Protein AF-A0A7X7Z1E8-F1 (afdb_monomer)

Structure (mmCIF, N/CA/C/O backbone):
data_AF-A0A7X7Z1E8-F1
#
_entry.id   AF-A0A7X7Z1E8-F1
#
loop_
_atom_site.group_PDB
_atom_site.id
_atom_site.type_symbol
_atom_site.label_atom_id
_atom_site.label_alt_id
_atom_site.label_comp_id
_atom_site.label_asym_id
_atom_site.label_entity_id
_atom_site.label_seq_id
_atom_site.pdbx_PDB_ins_code
_atom_site.Cartn_x
_atom_site.Cartn_y
_atom_site.Cartn_z
_atom_site.occupancy
_atom_site.B_iso_or_equiv
_atom_site.auth_seq_id
_atom_site.auth_comp_id
_atom_site.auth_asym_id
_atom_site.auth_atom_id
_atom_site.pdbx_PDB_model_num
ATOM 1 N N . MET A 1 1 ? 35.958 -6.085 -38.773 1.00 38.34 1 MET A N 1
ATOM 2 C CA . MET A 1 1 ? 34.962 -6.573 -37.795 1.00 38.34 1 MET A CA 1
ATOM 3 C C . MET A 1 1 ? 33.748 -5.661 -37.883 1.00 38.34 1 MET A C 1
ATOM 5 O O . MET A 1 1 ? 33.875 -4.486 -37.569 1.00 38.34 1 MET A O 1
ATOM 9 N N . TYR A 1 2 ? 32.622 -6.152 -38.410 1.00 45.38 2 TYR A N 1
ATOM 10 C CA . TYR A 1 2 ? 31.368 -5.392 -38.454 1.00 45.38 2 TYR A CA 1
ATOM 11 C C . TYR A 1 2 ? 30.812 -5.306 -37.027 1.00 45.38 2 TYR A C 1
ATOM 13 O O . TYR A 1 2 ? 30.326 -6.300 -36.492 1.00 45.38 2 TYR A O 1
ATOM 21 N N . PHE A 1 3 ? 30.890 -4.133 -36.399 1.00 53.06 3 PHE A N 1
ATOM 22 C CA . PHE A 1 3 ? 30.131 -3.843 -35.182 1.00 53.06 3 PHE A CA 1
ATOM 23 C C . PHE A 1 3 ? 28.673 -3.583 -35.584 1.00 53.06 3 PHE A C 1
ATOM 25 O O . PHE A 1 3 ? 28.228 -2.449 -35.705 1.00 53.06 3 PHE A O 1
ATOM 32 N N . GLY A 1 4 ? 27.945 -4.662 -35.877 1.00 53.12 4 GLY A N 1
ATOM 33 C CA . GLY A 1 4 ? 26.561 -4.659 -36.358 1.00 53.12 4 GLY A CA 1
ATOM 34 C C . GLY A 1 4 ? 25.507 -4.417 -35.277 1.00 53.12 4 GLY A C 1
ATOM 35 O O . GLY A 1 4 ? 24.419 -4.976 -35.370 1.00 53.12 4 GLY A O 1
ATOM 36 N N . PHE A 1 5 ? 25.799 -3.613 -34.251 1.00 57.03 5 PHE A N 1
ATOM 37 C CA . PHE A 1 5 ? 24.752 -3.136 -33.349 1.00 57.03 5 PHE A CA 1
ATOM 38 C C . PHE A 1 5 ? 24.083 -1.938 -34.006 1.00 57.03 5 PHE A C 1
ATOM 40 O O . PHE A 1 5 ? 24.553 -0.804 -33.929 1.00 57.03 5 PHE A O 1
ATOM 47 N N . SER A 1 6 ? 22.991 -2.216 -34.713 1.00 61.81 6 SER A N 1
ATOM 48 C CA . SER A 1 6 ? 22.176 -1.171 -35.314 1.00 61.81 6 SER A CA 1
ATOM 49 C C . SER A 1 6 ? 21.626 -0.325 -34.169 1.00 61.81 6 SER A C 1
ATOM 51 O O . SER A 1 6 ? 20.906 -0.850 -33.327 1.00 61.81 6 SER A O 1
ATOM 53 N N . ILE A 1 7 ? 21.948 0.970 -34.132 1.00 68.38 7 ILE A N 1
ATOM 54 C CA . ILE A 1 7 ? 21.396 1.970 -33.196 1.00 68.38 7 ILE A CA 1
ATOM 55 C C . ILE A 1 7 ? 19.912 1.721 -32.812 1.00 68.38 7 ILE A C 1
ATOM 57 O O . ILE A 1 7 ? 19.602 1.809 -31.622 1.00 68.38 7 ILE A O 1
ATOM 61 N N . PRO A 1 8 ? 18.994 1.323 -33.726 1.00 73.44 8 PRO A N 1
ATOM 62 C CA . PRO A 1 8 ? 17.621 0.944 -33.358 1.00 73.44 8 PRO A CA 1
ATOM 63 C C . PRO A 1 8 ? 17.486 -0.187 -32.321 1.00 73.44 8 PRO A C 1
ATOM 65 O O . PRO A 1 8 ? 16.579 -0.139 -31.496 1.00 73.44 8 PRO A O 1
ATOM 68 N N . GLN A 1 9 ? 18.371 -1.187 -32.309 1.00 73.81 9 GLN A N 1
ATOM 69 C CA . GLN A 1 9 ? 18.342 -2.281 -31.328 1.00 73.81 9 GLN A CA 1
ATOM 70 C C . GLN A 1 9 ? 18.710 -1.802 -29.920 1.00 73.81 9 GLN A C 1
ATOM 72 O O . GLN A 1 9 ? 18.107 -2.244 -28.945 1.00 73.81 9 GLN A O 1
ATOM 77 N N . LEU A 1 10 ? 19.658 -0.867 -29.799 1.00 76.62 10 LEU A N 1
ATOM 78 C CA . LEU A 1 10 ? 20.021 -0.272 -28.508 1.00 76.62 10 LEU A CA 1
ATOM 79 C C . LEU A 1 10 ? 18.879 0.583 -27.948 1.00 76.62 10 LEU A C 1
ATOM 81 O O . LEU A 1 10 ? 18.559 0.480 -26.765 1.00 76.62 10 LEU A O 1
ATOM 85 N N . ILE A 1 11 ? 18.222 1.369 -28.807 1.00 81.56 11 ILE A N 1
ATOM 86 C CA . ILE A 1 11 ? 17.039 2.155 -28.430 1.00 81.56 11 ILE A CA 1
ATOM 87 C C . ILE A 1 11 ? 15.912 1.222 -27.974 1.00 81.56 11 ILE A C 1
ATOM 89 O O . ILE A 1 11 ? 15.295 1.463 -26.939 1.00 81.56 11 ILE A O 1
ATOM 93 N N . TRP A 1 12 ? 15.680 0.123 -28.693 1.00 84.06 12 TRP A N 1
ATOM 94 C CA . TRP A 1 12 ? 14.668 -0.865 -28.328 1.00 84.06 12 TRP A CA 1
ATOM 95 C C . TRP A 1 12 ? 14.918 -1.482 -26.948 1.00 84.06 12 TRP A C 1
ATOM 97 O O . TRP A 1 12 ? 14.014 -1.516 -26.113 1.00 84.06 12 TRP A O 1
ATOM 107 N N . LEU A 1 13 ? 16.152 -1.917 -26.674 1.00 81.88 13 LEU A N 1
ATOM 108 C CA . LEU A 1 13 ? 16.526 -2.472 -25.371 1.00 81.88 13 LEU A CA 1
ATOM 109 C C . LEU A 1 13 ? 16.344 -1.451 -24.242 1.00 81.88 13 LEU A C 1
ATOM 111 O O . LEU A 1 13 ? 15.844 -1.807 -23.175 1.00 81.88 13 LEU A O 1
ATOM 115 N N . ALA A 1 14 ? 16.680 -0.180 -24.485 1.00 82.69 14 ALA A N 1
ATOM 116 C CA . ALA A 1 14 ? 16.460 0.892 -23.519 1.00 82.69 14 ALA A CA 1
ATOM 117 C C . ALA A 1 14 ? 14.964 1.115 -23.231 1.00 82.69 14 ALA A C 1
ATOM 119 O O . ALA A 1 14 ? 14.575 1.252 -22.072 1.00 82.69 14 ALA A O 1
ATOM 120 N N . VAL A 1 15 ? 14.113 1.095 -24.262 1.00 87.00 15 VAL A N 1
ATOM 121 C CA . VAL A 1 15 ? 12.658 1.280 -24.125 1.00 87.00 15 VAL A CA 1
ATOM 122 C C . VAL A 1 15 ? 12.013 0.117 -23.369 1.00 87.00 15 VAL A C 1
ATOM 124 O O . VAL A 1 15 ? 11.260 0.347 -22.423 1.00 87.00 15 VAL A O 1
ATOM 127 N N . VAL A 1 16 ? 12.340 -1.128 -23.728 1.00 86.69 16 VAL A N 1
ATOM 128 C CA . VAL A 1 16 ? 11.833 -2.324 -23.030 1.00 86.69 16 VAL A CA 1
ATOM 129 C C . VAL A 1 16 ? 12.312 -2.349 -21.577 1.00 86.69 16 VAL A C 1
ATOM 131 O O . VAL A 1 16 ? 11.522 -2.623 -20.672 1.00 86.69 16 VAL A O 1
ATOM 134 N N . GLY A 1 17 ? 13.575 -1.987 -21.334 1.00 86.31 17 GLY A N 1
ATOM 135 C CA . GLY A 1 17 ? 14.128 -1.833 -19.990 1.00 86.31 17 GLY A CA 1
ATOM 136 C C . GLY A 1 17 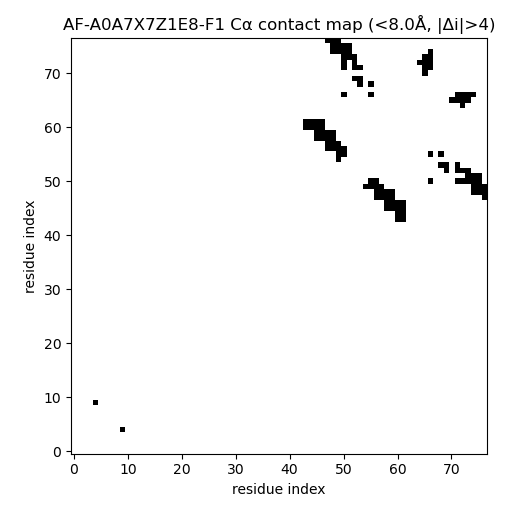? 13.348 -0.816 -19.153 1.00 86.31 17 GLY A C 1
ATOM 137 O O . GLY A 1 17 ? 12.890 -1.143 -18.059 1.00 86.31 17 GLY A O 1
ATOM 138 N N . LEU A 1 18 ? 13.115 0.388 -19.684 1.00 86.88 18 LEU A N 1
ATOM 139 C CA . LEU A 1 18 ? 12.372 1.450 -18.995 1.00 86.88 18 LEU A CA 1
ATOM 140 C C . LEU A 1 18 ? 10.913 1.067 -18.702 1.00 86.88 18 LEU A C 1
ATOM 142 O O . LEU A 1 18 ? 10.418 1.338 -17.606 1.00 86.88 18 LEU A O 1
ATOM 146 N N . LEU A 1 19 ? 10.235 0.403 -19.643 1.00 85.69 19 LEU A N 1
ATOM 147 C CA . LEU A 1 19 ? 8.874 -0.115 -19.453 1.00 85.69 19 LEU A CA 1
ATOM 148 C C . LEU A 1 19 ? 8.819 -1.193 -18.365 1.00 85.69 19 LEU A C 1
ATOM 150 O O . LEU A 1 19 ? 7.937 -1.168 -17.512 1.00 85.69 19 LEU A O 1
ATOM 154 N N . SER A 1 20 ? 9.778 -2.119 -18.351 1.00 81.81 20 SER A N 1
ATOM 155 C CA . SER A 1 20 ? 9.830 -3.162 -17.321 1.00 81.81 20 SER A CA 1
ATOM 156 C C . SER A 1 20 ? 10.064 -2.580 -15.922 1.00 81.81 20 SER A C 1
ATOM 158 O O . SER A 1 20 ? 9.425 -2.999 -14.955 1.00 81.81 20 SER A O 1
ATOM 160 N N . LEU A 1 21 ? 10.913 -1.551 -15.820 1.00 83.62 21 LEU A N 1
ATOM 161 C CA . LEU A 1 21 ? 11.213 -0.870 -14.566 1.00 83.62 21 LEU A CA 1
ATOM 162 C C . LEU A 1 21 ? 9.996 -0.099 -14.034 1.00 83.62 21 LEU A C 1
ATOM 164 O O . LEU A 1 21 ? 9.712 -0.144 -12.837 1.00 83.62 21 LEU A O 1
ATOM 168 N N . SER A 1 22 ? 9.251 0.588 -14.907 1.00 82.00 22 SER A N 1
ATOM 169 C CA . SER A 1 22 ? 8.058 1.341 -14.503 1.00 82.00 22 SER A CA 1
ATOM 170 C C . SER A 1 22 ? 6.932 0.419 -14.021 1.00 82.00 22 SER A C 1
ATOM 172 O O . SER A 1 22 ? 6.292 0.713 -13.005 1.00 82.00 22 SER A O 1
ATOM 174 N N . ILE A 1 23 ? 6.749 -0.737 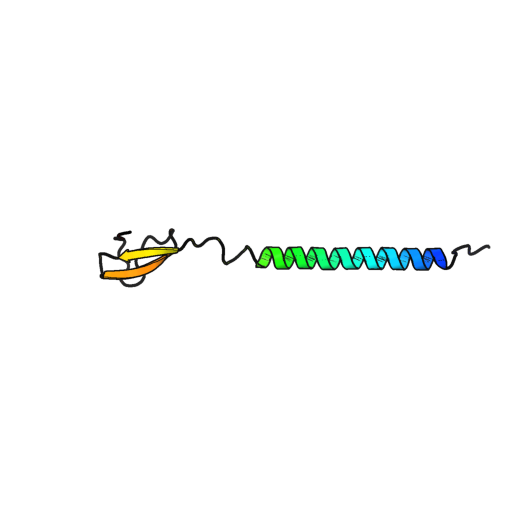-14.669 1.00 84.62 23 ILE A N 1
ATOM 175 C CA . ILE A 1 23 ? 5.820 -1.779 -14.215 1.00 84.62 23 ILE A CA 1
ATOM 176 C C . ILE A 1 23 ? 6.257 -2.305 -12.844 1.00 84.62 23 ILE A C 1
ATOM 178 O O . ILE A 1 23 ? 5.450 -2.319 -11.922 1.00 84.62 23 ILE A O 1
ATOM 182 N N . LEU A 1 24 ? 7.539 -2.635 -12.655 1.00 82.81 24 LEU A N 1
ATOM 183 C CA . LEU A 1 24 ? 8.040 -3.141 -11.373 1.00 82.81 24 LEU A CA 1
ATOM 184 C C . LEU A 1 24 ? 7.808 -2.142 -10.222 1.00 82.81 24 LEU A C 1
ATOM 186 O O . LEU A 1 24 ? 7.332 -2.519 -9.149 1.00 82.81 24 LEU A O 1
ATOM 190 N N . ILE A 1 25 ? 8.089 -0.853 -10.444 1.00 82.25 25 ILE A N 1
ATOM 191 C CA . ILE A 1 25 ? 7.889 0.201 -9.436 1.00 82.25 25 ILE A CA 1
ATOM 192 C C . ILE A 1 25 ? 6.400 0.376 -9.114 1.00 82.25 25 ILE A C 1
ATOM 194 O O . ILE A 1 2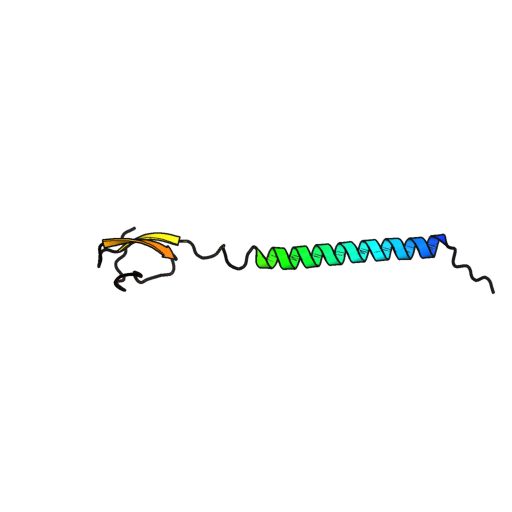5 ? 6.033 0.484 -7.939 1.00 82.25 25 ILE A O 1
ATOM 198 N N . THR A 1 26 ? 5.533 0.403 -10.131 1.00 80.19 26 THR A N 1
ATOM 199 C CA . THR A 1 26 ? 4.083 0.557 -9.932 1.00 80.19 26 THR A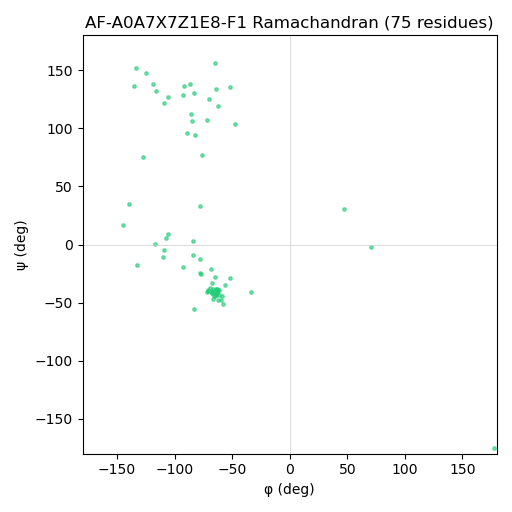 CA 1
ATOM 200 C C . THR A 1 26 ? 3.480 -0.650 -9.225 1.00 80.19 26 THR A C 1
ATOM 202 O O . THR A 1 26 ? 2.699 -0.456 -8.296 1.00 80.19 26 THR A O 1
ATOM 205 N N . THR A 1 27 ? 3.895 -1.876 -9.554 1.00 78.88 27 THR A N 1
ATOM 206 C CA . THR A 1 27 ? 3.422 -3.087 -8.868 1.00 78.88 27 THR A CA 1
ATOM 207 C C . THR A 1 27 ? 3.909 -3.164 -7.428 1.00 78.88 27 THR A C 1
ATOM 209 O O . THR A 1 27 ? 3.126 -3.500 -6.544 1.00 78.88 27 THR A O 1
ATOM 212 N N . VAL A 1 28 ? 5.169 -2.804 -7.152 1.00 78.38 28 VAL A N 1
ATOM 213 C CA . VAL A 1 28 ? 5.696 -2.789 -5.778 1.00 78.38 28 VAL A CA 1
ATOM 214 C C . VAL A 1 28 ? 4.970 -1.737 -4.945 1.00 78.38 28 VAL A C 1
ATOM 216 O O . VAL A 1 28 ? 4.542 -2.046 -3.837 1.00 78.38 28 VAL A O 1
ATOM 219 N N . ARG A 1 29 ? 4.754 -0.52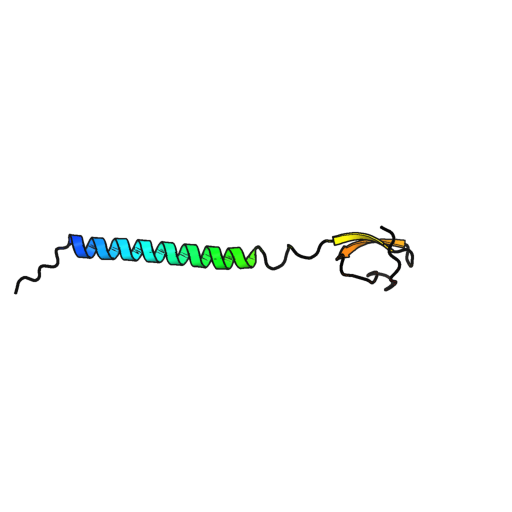4 -5.476 1.00 66.81 29 ARG A N 1
ATOM 220 C CA . ARG A 1 29 ? 3.956 0.505 -4.788 1.00 66.81 29 ARG A CA 1
ATOM 221 C C . ARG A 1 29 ? 2.502 0.086 -4.598 1.00 66.81 29 ARG A C 1
ATOM 223 O O . ARG A 1 29 ? 1.952 0.315 -3.529 1.00 66.81 29 ARG A O 1
ATOM 230 N N . ALA A 1 30 ? 1.877 -0.537 -5.593 1.00 63.56 30 ALA A N 1
ATOM 231 C CA . ALA A 1 30 ? 0.514 -1.046 -5.472 1.00 63.56 30 ALA A CA 1
ATOM 232 C C . ALA A 1 30 ? 0.417 -2.142 -4.402 1.00 63.56 30 ALA A C 1
ATOM 234 O O . ALA A 1 30 ? -0.533 -2.159 -3.628 1.00 63.56 30 ALA A O 1
ATOM 235 N N . PHE A 1 31 ? 1.425 -3.009 -4.296 1.00 63.78 31 PHE A N 1
ATOM 236 C CA . PHE A 1 31 ? 1.482 -4.050 -3.277 1.00 63.78 31 PHE A CA 1
ATOM 237 C C . PHE A 1 31 ? 1.754 -3.490 -1.874 1.00 63.78 31 PHE A C 1
ATOM 239 O O . PHE A 1 31 ? 1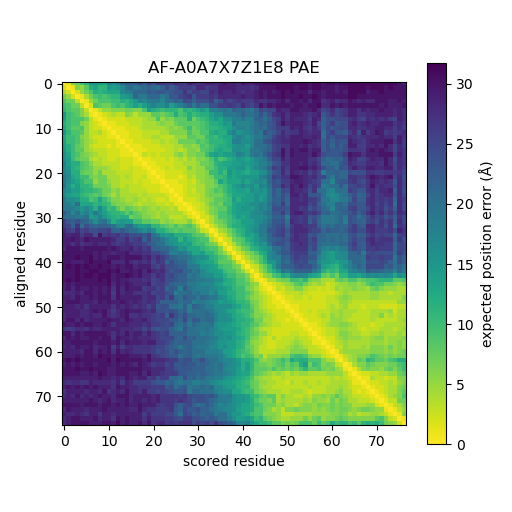.122 -3.916 -0.908 1.00 63.78 31 PHE A O 1
ATOM 246 N N . THR A 1 32 ? 2.646 -2.505 -1.735 1.00 60.75 32 THR A N 1
ATOM 247 C CA . THR A 1 32 ? 2.928 -1.866 -0.439 1.00 60.75 32 THR A CA 1
ATOM 248 C C . THR A 1 32 ? 1.775 -0.980 0.031 1.00 60.75 32 THR A C 1
ATOM 250 O O . THR A 1 32 ? 1.418 -1.026 1.206 1.00 60.75 32 THR A O 1
ATOM 253 N N . ILE A 1 33 ? 1.125 -0.241 -0.873 1.00 56.09 33 ILE A N 1
ATOM 254 C CA . ILE A 1 33 ? -0.077 0.555 -0.573 1.00 56.09 33 ILE A CA 1
ATOM 255 C C . ILE A 1 33 ? -1.285 -0.359 -0.325 1.00 56.09 33 ILE A C 1
ATOM 257 O O . ILE A 1 33 ? -2.048 -0.117 0.608 1.00 56.09 33 ILE A O 1
ATOM 261 N N . GLY A 1 34 ? -1.441 -1.435 -1.100 1.00 52.66 34 GLY A N 1
ATOM 262 C CA . GLY A 1 34 ? -2.490 -2.440 -0.913 1.00 52.66 34 GLY A CA 1
ATOM 263 C C . GLY A 1 34 ? -2.373 -3.166 0.428 1.00 52.66 34 GLY A C 1
ATOM 264 O O . GLY A 1 34 ? -3.375 -3.351 1.112 1.00 52.66 34 GLY A O 1
ATOM 265 N N . ARG A 1 35 ? -1.149 -3.480 0.878 1.00 51.16 35 ARG A N 1
ATOM 266 C CA . ARG A 1 35 ? -0.920 -4.026 2.227 1.00 51.16 35 ARG A CA 1
ATOM 267 C C . ARG A 1 35 ? -1.209 -3.028 3.344 1.00 51.16 35 ARG A C 1
ATOM 269 O O . ARG A 1 35 ? -1.685 -3.440 4.397 1.00 51.16 35 ARG A O 1
ATOM 276 N N . HIS A 1 36 ? -0.972 -1.734 3.131 1.00 48.16 36 HIS A N 1
ATOM 277 C CA . HIS A 1 36 ? -1.256 -0.730 4.159 1.00 48.16 36 HIS A CA 1
ATOM 278 C C . HIS A 1 36 ? -2.737 -0.355 4.272 1.00 48.16 36 HIS A C 1
ATOM 280 O O . HIS A 1 36 ? -3.167 0.053 5.348 1.00 48.16 36 HIS A O 1
ATOM 286 N N . LYS A 1 37 ? -3.526 -0.523 3.205 1.00 48.16 37 LYS A N 1
ATOM 287 C CA . LYS A 1 37 ? -4.964 -0.213 3.216 1.00 48.16 37 LYS A CA 1
ATOM 288 C C . LYS A 1 37 ? -5.858 -1.332 3.758 1.00 48.16 37 LYS A C 1
ATOM 290 O O . LYS A 1 37 ? -7.034 -1.077 3.961 1.00 48.16 37 LYS A O 1
ATOM 295 N N . HIS A 1 38 ? -5.344 -2.540 3.997 1.00 48.59 38 HIS A N 1
ATOM 296 C CA . HIS A 1 38 ? -6.150 -3.667 4.509 1.00 48.59 38 HIS A CA 1
ATOM 297 C C . HIS A 1 38 ? -5.703 -4.178 5.890 1.00 48.59 38 HIS A C 1
ATOM 299 O O . HIS A 1 38 ? -6.280 -5.122 6.415 1.00 48.59 38 HIS A O 1
ATOM 305 N N . GLY A 1 39 ? -4.668 -3.583 6.494 1.00 45.47 39 GLY A N 1
ATOM 306 C CA . GLY A 1 39 ? -4.055 -4.133 7.709 1.00 45.47 39 GLY A CA 1
ATOM 307 C C . GLY A 1 39 ? -4.585 -3.613 9.048 1.00 45.47 39 GLY A C 1
ATOM 308 O O . GLY A 1 39 ? -4.334 -4.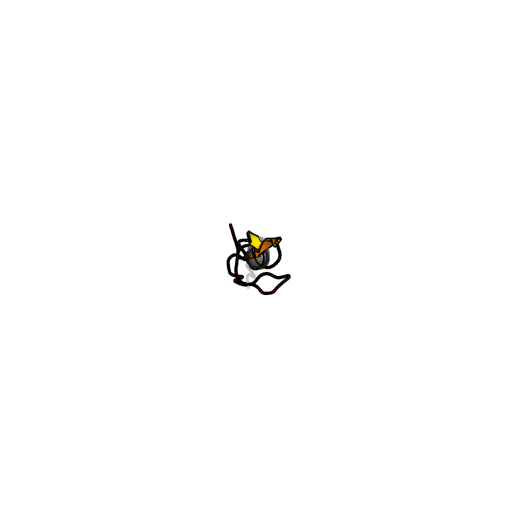257 10.060 1.00 45.47 39 GLY A O 1
ATOM 309 N N . VAL A 1 40 ? -5.257 -2.453 9.104 1.00 49.94 40 VAL A N 1
ATOM 310 C CA . VAL A 1 40 ? -5.514 -1.780 10.403 1.00 49.94 40 VAL A CA 1
ATOM 311 C C . VAL A 1 40 ? -6.959 -1.303 10.603 1.00 49.94 40 VAL A C 1
ATOM 313 O O . VAL A 1 40 ? -7.357 -1.086 11.742 1.00 49.94 40 VAL A O 1
ATOM 316 N N . GLN A 1 41 ? -7.774 -1.180 9.550 1.00 48.72 41 GLN A N 1
ATOM 317 C CA . GLN A 1 41 ? -9.134 -0.622 9.664 1.00 48.72 41 GLN A CA 1
ATOM 318 C C . GLN A 1 41 ? -10.284 -1.622 9.470 1.00 48.72 41 GLN A C 1
ATOM 320 O O . GLN A 1 41 ? -11.405 -1.284 9.823 1.00 48.72 41 GLN A O 1
ATOM 325 N N . ASP A 1 42 ? -10.028 -2.849 9.008 1.00 51.16 42 ASP A N 1
ATOM 326 C CA . ASP A 1 42 ? -11.094 -3.760 8.542 1.00 51.16 42 ASP A CA 1
ATOM 327 C C . ASP A 1 42 ? -11.448 -4.936 9.476 1.00 51.16 42 ASP A C 1
ATOM 329 O O . ASP A 1 42 ? -12.194 -5.824 9.076 1.00 51.16 42 ASP A O 1
ATOM 333 N N . ILE A 1 43 ? -10.941 -5.011 10.717 1.00 53.59 43 ILE A N 1
ATOM 334 C CA . ILE A 1 43 ? -11.235 -6.181 11.585 1.00 53.59 43 ILE A CA 1
ATOM 335 C C . ILE A 1 43 ? -11.501 -5.820 13.046 1.00 53.59 43 ILE A C 1
ATOM 337 O O . ILE A 1 43 ? -11.168 -6.565 13.969 1.00 53.59 43 ILE A O 1
ATOM 341 N N . VAL A 1 44 ? -12.126 -4.674 13.288 1.00 58.97 44 VAL A N 1
ATOM 342 C CA . VAL A 1 44 ? -12.744 -4.434 14.590 1.00 58.97 44 VAL A CA 1
ATOM 343 C C . VAL A 1 44 ? -14.178 -4.009 14.347 1.00 58.97 44 VAL A C 1
ATOM 345 O O . VAL A 1 44 ? -14.496 -2.834 14.449 1.00 58.97 44 VAL A O 1
ATOM 348 N N . ASP A 1 45 ? -15.030 -4.982 14.005 1.00 71.44 45 ASP A N 1
ATOM 349 C CA . ASP A 1 45 ? -16.485 -4.831 14.074 1.00 71.44 45 ASP A CA 1
ATOM 350 C C . ASP A 1 45 ? -16.826 -4.228 15.442 1.00 71.44 45 ASP A C 1
ATOM 352 O O . ASP A 1 45 ? -16.744 -4.913 16.471 1.00 71.44 45 ASP A O 1
ATOM 356 N N . THR A 1 46 ? -17.149 -2.941 15.478 1.00 75.56 46 THR A N 1
ATOM 357 C CA . THR A 1 46 ? -17.672 -2.293 16.671 1.00 75.56 46 THR A CA 1
ATOM 358 C C . THR A 1 46 ? -19.183 -2.471 16.691 1.00 75.56 46 THR A C 1
ATOM 360 O O . THR A 1 46 ? -19.861 -2.394 15.670 1.00 75.56 46 THR A O 1
ATOM 363 N N . VAL A 1 47 ? -19.721 -2.773 17.865 1.00 79.56 47 VAL A N 1
ATOM 364 C CA . VAL A 1 47 ? -21.160 -2.829 18.115 1.00 79.56 47 VAL A CA 1
ATOM 365 C C . VAL A 1 47 ? -21.501 -1.794 19.168 1.00 79.56 47 VAL A C 1
ATOM 367 O O . VAL A 1 47 ? -20.768 -1.624 20.147 1.00 79.56 47 VAL A O 1
ATOM 370 N N . GLN A 1 48 ? -22.612 -1.097 18.956 1.00 84.75 48 GLN A N 1
ATOM 371 C CA . GLN A 1 48 ? -23.193 -0.245 19.978 1.00 84.75 48 GLN A CA 1
ATOM 372 C C . GLN A 1 48 ? -23.758 -1.151 21.072 1.00 84.75 48 GLN A C 1
ATOM 374 O O . GLN A 1 48 ? -24.516 -2.073 20.787 1.00 84.75 48 GLN A O 1
ATOM 379 N N . VAL A 1 49 ? -23.331 -0.934 22.312 1.00 83.38 49 VAL A N 1
ATOM 380 C CA . VAL A 1 49 ? -23.763 -1.726 23.465 1.00 83.38 49 VAL A CA 1
ATOM 381 C C . VAL A 1 49 ? -24.134 -0.812 24.617 1.00 83.38 49 VAL A C 1
ATOM 383 O O . VAL A 1 49 ? -23.575 0.277 24.781 1.00 83.38 49 VAL A O 1
ATOM 386 N N . HIS A 1 50 ? -25.046 -1.293 25.452 1.00 86.00 50 HIS A N 1
ATOM 387 C CA . HIS A 1 50 ? -25.392 -0.672 26.719 1.00 86.00 50 HIS A CA 1
ATOM 388 C C . HIS A 1 50 ? -24.881 -1.536 27.877 1.00 86.00 50 HIS A C 1
ATOM 390 O O . HIS A 1 50 ? -25.231 -2.710 27.993 1.00 86.00 50 HIS A O 1
ATOM 396 N N . CYS A 1 51 ? -24.033 -0.986 28.744 1.00 86.31 51 CYS A N 1
ATOM 397 C CA . CYS A 1 51 ? -23.543 -1.688 29.921 1.00 86.31 51 CYS A CA 1
ATOM 398 C C . CYS A 1 51 ? -24.509 -1.526 31.096 1.00 86.31 51 CYS A C 1
ATOM 400 O O . CYS A 1 51 ? -24.588 -0.460 31.692 1.00 86.31 51 CYS A O 1
ATOM 402 N N . VAL A 1 52 ? -25.148 -2.622 31.505 1.00 87.31 52 VAL A N 1
ATOM 403 C CA . VAL A 1 52 ? -26.153 -2.649 32.585 1.00 87.31 52 VAL A CA 1
ATOM 404 C C . VAL A 1 52 ? -25.546 -2.367 33.969 1.00 87.31 52 VAL A C 1
ATOM 406 O O . VAL A 1 52 ? -26.245 -1.991 34.899 1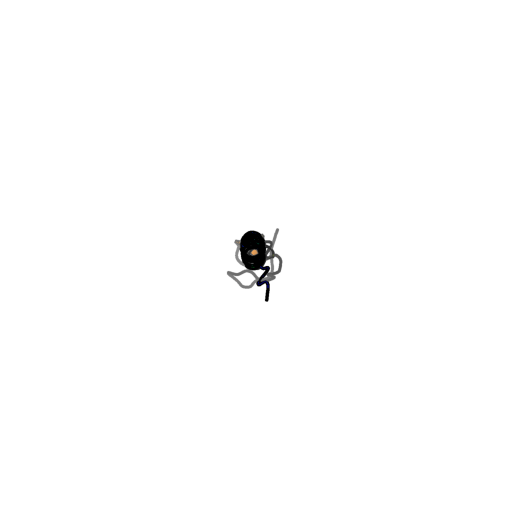.00 87.31 52 VAL A O 1
ATOM 409 N N . SER A 1 53 ? -24.234 -2.553 34.143 1.00 86.75 53 SER A N 1
ATOM 410 C CA . SER A 1 53 ? -23.576 -2.356 35.444 1.00 86.75 53 SER A CA 1
ATOM 411 C C . SER A 1 53 ? -23.335 -0.891 35.808 1.00 86.75 53 SER A C 1
ATOM 413 O O . SER A 1 53 ? -23.166 -0.589 36.984 1.00 86.75 53 SER A O 1
ATOM 415 N N . CYS A 1 54 ? -23.236 -0.005 34.819 1.00 87.56 54 CYS A N 1
ATOM 416 C CA . CYS A 1 54 ? -22.903 1.403 35.037 1.00 87.56 54 CYS A CA 1
ATOM 417 C C . CYS A 1 54 ? -23.632 2.352 34.075 1.00 87.56 54 CYS A C 1
ATOM 419 O O . CYS A 1 54 ? -23.182 3.481 33.896 1.00 87.56 54 C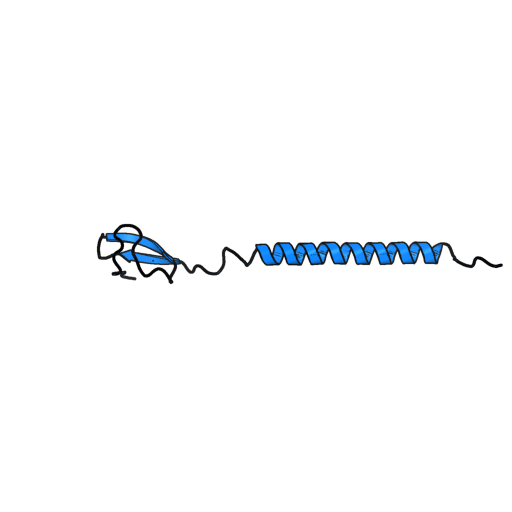YS A O 1
ATOM 421 N N . ASP A 1 55 ? -24.694 1.864 33.423 1.00 87.12 55 ASP A N 1
ATOM 422 C CA . ASP A 1 55 ? -25.511 2.558 32.414 1.00 87.12 55 ASP A CA 1
ATOM 423 C C . ASP A 1 55 ? -24.698 3.276 31.325 1.00 87.12 55 ASP A C 1
ATOM 425 O O . ASP A 1 55 ? -25.082 4.308 30.775 1.00 87.12 55 ASP A O 1
ATOM 429 N N . TRP A 1 56 ? -23.521 2.735 31.005 1.00 86.81 56 TRP A N 1
ATOM 430 C CA . TRP A 1 56 ? -22.660 3.304 29.978 1.00 86.81 56 TRP A CA 1
ATOM 431 C C . TRP A 1 56 ? -23.107 2.832 28.598 1.00 86.81 56 TRP A C 1
ATOM 433 O O . TRP A 1 56 ? -23.225 1.629 28.363 1.00 86.81 56 TRP A O 1
ATOM 443 N N . GLN A 1 57 ? -23.276 3.763 27.664 1.00 86.50 57 GLN A N 1
ATOM 444 C CA . GLN A 1 57 ? -23.620 3.475 26.277 1.00 86.50 57 GLN A CA 1
ATOM 445 C C . GLN A 1 57 ? -22.483 3.916 25.357 1.00 86.50 57 GLN A C 1
ATOM 447 O O . GLN A 1 57 ? -21.981 5.035 25.465 1.00 86.50 57 GLN A O 1
ATOM 452 N N . GLY A 1 58 ? -22.075 3.045 24.442 1.00 83.31 58 GLY A N 1
ATOM 453 C CA . GLY A 1 58 ? -21.047 3.382 23.468 1.00 83.31 58 GLY A CA 1
ATOM 454 C C . GLY A 1 58 ? -20.692 2.217 22.564 1.00 83.31 58 GLY A C 1
ATOM 455 O O . GLY A 1 58 ? -21.307 1.153 22.609 1.00 83.31 58 GLY A O 1
ATOM 456 N N . GLU A 1 59 ? -19.691 2.428 21.722 1.00 82.88 59 GLU A N 1
ATOM 457 C CA . GLU A 1 59 ? -19.221 1.421 20.780 1.00 82.88 59 GLU A CA 1
ATOM 458 C C . GLU A 1 59 ? -18.079 0.615 21.393 1.00 82.88 59 GLU A C 1
ATOM 460 O O . GLU A 1 59 ? -17.092 1.164 21.894 1.00 82.88 59 GLU A O 1
ATOM 465 N N . VAL A 1 60 ? -18.201 -0.710 21.355 1.00 78.50 60 VAL A N 1
ATOM 466 C CA . VAL A 1 60 ? -17.120 -1.614 21.749 1.00 78.50 60 VAL A CA 1
ATOM 467 C C . VAL A 1 60 ? -16.809 -2.585 20.617 1.00 78.50 60 VAL A C 1
ATOM 469 O O . VAL A 1 60 ? -17.715 -2.997 19.895 1.00 78.50 60 VAL A O 1
ATOM 472 N N . PRO A 1 61 ? -15.545 -3.010 20.472 1.00 78.06 61 PRO A N 1
ATOM 473 C CA . PRO A 1 61 ? -15.202 -4.148 19.628 1.00 78.06 61 PRO A CA 1
ATOM 474 C C . PRO A 1 61 ? -16.068 -5.360 19.985 1.00 78.06 61 PRO A C 1
ATOM 476 O O . PRO A 1 61 ? -16.159 -5.685 21.169 1.00 78.06 61 PRO A O 1
ATOM 479 N N . ARG A 1 62 ? -16.617 -6.095 19.010 1.00 70.44 62 ARG A N 1
ATOM 480 C CA . ARG A 1 62 ? -17.366 -7.350 19.250 1.00 70.44 62 ARG A CA 1
ATOM 481 C C . ARG A 1 62 ? -16.609 -8.362 20.114 1.00 70.44 62 ARG A C 1
ATOM 483 O O . ARG A 1 62 ? -17.219 -9.150 20.830 1.00 70.44 62 ARG A O 1
ATOM 490 N N . LEU A 1 63 ? -15.276 -8.340 20.076 1.00 65.69 63 LEU A N 1
ATOM 491 C CA . LEU A 1 63 ? -14.427 -9.207 20.898 1.00 65.69 63 LEU A CA 1
ATOM 492 C C . LEU A 1 63 ? -14.284 -8.742 22.361 1.00 65.69 63 LEU A C 1
ATOM 494 O O . LEU A 1 63 ? -13.777 -9.491 23.201 1.00 65.69 63 LEU A O 1
ATOM 498 N N . ARG A 1 64 ? -14.701 -7.518 22.702 1.00 68.06 64 ARG A N 1
ATOM 499 C CA . ARG A 1 64 ? -14.492 -6.932 24.027 1.00 68.06 64 ARG A CA 1
ATOM 500 C C . ARG A 1 64 ? -15.594 -7.368 24.995 1.00 68.06 64 ARG A C 1
ATOM 502 O O . ARG A 1 64 ? -16.703 -6.857 24.977 1.00 68.06 64 ARG A O 1
ATOM 509 N N . ARG A 1 65 ? -15.245 -8.270 25.919 1.00 68.38 65 ARG A N 1
ATOM 510 C CA . ARG A 1 65 ? -16.154 -8.815 26.952 1.00 68.38 65 ARG A CA 1
ATOM 511 C C . ARG A 1 65 ? -16.311 -7.952 28.216 1.00 68.38 65 ARG A C 1
ATOM 513 O O . ARG A 1 65 ? -16.975 -8.386 29.151 1.00 68.38 65 ARG A O 1
ATOM 520 N N . ARG A 1 66 ? -15.689 -6.766 28.294 1.00 81.06 66 ARG A N 1
ATOM 521 C CA . ARG A 1 66 ? -15.720 -5.895 29.490 1.00 81.06 66 ARG A CA 1
ATOM 522 C C . ARG A 1 66 ? -15.969 -4.434 29.143 1.00 81.06 66 ARG A C 1
ATOM 524 O O . ARG A 1 66 ? -15.349 -3.909 28.216 1.00 81.06 66 ARG A O 1
ATOM 531 N N . CYS A 1 67 ? -16.839 -3.790 29.913 1.00 82.50 67 CYS A N 1
ATOM 532 C CA . CYS A 1 67 ? -17.180 -2.381 29.784 1.00 82.50 67 CYS A CA 1
ATOM 533 C C . CYS A 1 67 ? -15.951 -1.507 30.079 1.00 82.50 67 CYS A C 1
ATOM 535 O O . CYS A 1 67 ? -15.266 -1.756 31.074 1.00 82.50 67 CYS A O 1
ATOM 537 N N . PRO A 1 68 ? -15.647 -0.491 29.250 1.00 80.75 68 PRO A N 1
ATOM 538 C CA . PRO A 1 68 ? -14.498 0.389 29.463 1.00 80.75 68 PRO A CA 1
ATOM 539 C C . PRO A 1 68 ? -14.598 1.243 30.731 1.00 80.75 68 PRO A C 1
ATOM 541 O O . PRO A 1 68 ? -13.561 1.593 31.280 1.00 80.75 68 PRO A O 1
ATOM 544 N N . MET A 1 69 ? -15.811 1.569 31.186 1.00 83.56 69 MET A N 1
ATOM 545 C CA . MET A 1 69 ? -16.020 2.446 32.342 1.00 83.56 69 MET A CA 1
ATOM 546 C C . MET A 1 69 ? -15.919 1.693 33.667 1.00 83.56 69 MET A C 1
ATOM 548 O O . MET A 1 69 ? -15.129 2.055 34.530 1.00 83.56 69 MET A O 1
ATOM 552 N N . CYS A 1 70 ? -16.713 0.633 33.826 1.00 86.38 70 CYS A N 1
ATOM 553 C CA . CYS A 1 70 ? -16.847 -0.073 35.102 1.00 86.38 70 CYS A CA 1
ATOM 554 C C . CYS A 1 70 ? -16.207 -1.469 35.124 1.00 86.38 70 CYS A C 1
ATOM 556 O O . CYS A 1 70 ? -16.228 -2.136 36.153 1.00 86.38 70 CYS A O 1
ATOM 558 N N . GLY A 1 71 ? -15.682 -1.963 33.997 1.00 83.44 71 GLY A N 1
ATOM 559 C CA . GLY A 1 71 ? -15.102 -3.309 33.903 1.00 83.44 71 GLY A CA 1
ATOM 560 C C . GLY A 1 71 ? -16.115 -4.462 33.965 1.00 83.44 71 GLY A C 1
ATOM 561 O O . GLY A 1 71 ? -15.713 -5.616 33.812 1.00 83.44 71 GLY A O 1
ATOM 562 N N . GLY A 1 72 ? -17.408 -4.169 34.145 1.00 82.69 72 GLY A N 1
ATOM 563 C CA . GLY A 1 72 ? -18.489 -5.156 34.147 1.00 82.69 72 GLY A CA 1
ATOM 564 C C . GLY A 1 72 ? -18.669 -5.842 32.789 1.00 82.69 72 GLY A C 1
ATOM 565 O O . GLY A 1 72 ? -18.286 -5.305 31.752 1.00 82.69 72 GLY A O 1
ATOM 566 N N . SER A 1 73 ? -19.245 -7.043 32.786 1.00 81.25 73 SER A N 1
ATOM 567 C CA . SER A 1 73 ? -19.434 -7.872 31.581 1.00 81.25 73 SER A CA 1
ATOM 568 C C . SER A 1 73 ? -20.885 -7.946 31.099 1.00 81.25 73 SER A C 1
ATOM 570 O O . SER A 1 73 ? -21.187 -8.705 30.182 1.00 81.25 73 SER A O 1
ATOM 572 N N . ASN A 1 74 ? -21.787 -7.188 31.723 1.00 78.56 74 ASN A N 1
ATOM 573 C CA . ASN A 1 74 ? -23.210 -7.201 31.407 1.00 78.56 74 ASN A CA 1
ATOM 574 C C . ASN A 1 74 ? -23.488 -6.166 30.318 1.00 78.56 74 ASN A C 1
ATOM 576 O O . ASN A 1 74 ? -23.627 -4.978 30.613 1.00 78.56 74 ASN A O 1
ATOM 580 N N . PHE A 1 75 ? -23.528 -6.620 29.069 1.00 75.62 75 PHE A N 1
ATOM 581 C CA . PHE A 1 75 ? -23.929 -5.808 27.927 1.00 75.62 75 PHE A CA 1
ATOM 582 C C . PHE A 1 75 ? -25.324 -6.226 27.470 1.00 75.62 75 PHE A C 1
ATOM 584 O O . PHE A 1 75 ? -25.562 -7.407 27.226 1.00 75.62 75 PHE A O 1
ATOM 591 N N . ALA A 1 76 ? -26.225 -5.258 27.359 1.00 70.12 76 ALA A N 1
ATOM 592 C CA . ALA A 1 76 ? -27.449 -5.376 26.587 1.00 70.12 76 ALA A CA 1
ATOM 593 C C . ALA A 1 76 ? -27.172 -4.853 25.169 1.00 70.12 76 ALA A C 1
ATOM 595 O O . ALA A 1 76 ? -26.463 -3.852 25.006 1.00 70.12 76 ALA A O 1
ATOM 596 N N . ALA A 1 77 ? -27.673 -5.585 24.174 1.00 60.34 77 ALA A N 1
ATOM 597 C CA . ALA A 1 77 ? -27.655 -5.182 22.771 1.00 60.34 77 ALA A CA 1
ATOM 598 C C . ALA A 1 77 ? -28.820 -4.232 22.478 1.00 60.34 77 ALA A C 1
ATOM 600 O O . ALA A 1 77 ? -29.899 -4.447 23.078 1.00 60.34 77 ALA A O 1
#

Sequence (77 aa):
MYFGFSIPQLIWLAVVGLLSLSILITTVRAFTIGRHKHGVQDIVDTVQVHCVSCDWQGEVPRLRRRCPMCGGSNFAA

Solvent-accessible surface area (backbone atoms only — not comparable to full-atom values): 4740 Å² total; per-residue (Å²): 133,84,82,78,74,52,67,68,58,58,52,49,52,52,50,55,50,53,54,53,51,51,51,52,52,51,52,52,48,49,51,55,50,53,52,63,73,64,69,80,81,80,83,65,63,64,39,72,34,34,26,74,80,71,74,45,71,48,75,41,43,75,85,60,69,51,40,90,86,76,61,43,65,51,67,46,121

pLDDT: mean 72.68, std 13.78, range [38.34, 87.56]

Radius of gyration: 29.2 Å; Cα contacts (8 Å, |Δi|>4): 61; chains: 1; bounding box: 63×13×74 Å

Mean predicted aligned error: 16.66 Å

Foldseek 3Di:
DPPPPDPVNVVVVVVVVVVVVVVVVVVVVCVVVVCVVPPPPPQFPWDFWAAPVPRDTDTDGPPDQADPPPRDRDIDD

Nearest PDB structures (foldseek):
  1b71-assembly1_A  TM=3.981E-01  e=1.539E+00  Nitratidesulfovibrio vulgaris str. Hildenborough
  5ix2-assembly1_B  TM=4.004E-01  e=3.718E+00  Mus musculus
  5ix2-assembly1_A  TM=2.960E-01  e=3.718E+00  Mus musculus
  6v93-assembly1_G  TM=2.996E-01  e=7.326E+00  Saccharomyces cerevisiae S288C

Secondary structure (DSSP, 8-state):
------HHHHHHHHHHHHHHHHHHHHHHHHHHHHHHHSSSSSS--EEEEEETTTTEEEEEETT--S-TTT----EE-